Protein AF-A0A6N6JHT4-F1 (afdb_monomer_lite)

Sequence (68 aa):
MISHIALAIGLVLVVEGLVIALAPSRLEDLLRALAQIPPETRRMLGLAAITFGTILVWLAKSAFTAGA

pLDDT: mean 91.85, std 9.53, range [48.88, 98.19]

Organism: NCBI:txid2601869

Radius of gyration: 15.83 Å; chains: 1; bounding box: 32×26×44 Å

InterPro domains:
  IPR019201 Protein of unknown function DUF2065 [PF09838] (6-59)

Structure (mmCIF, N/CA/C/O backbone):
data_AF-A0A6N6JHT4-F1
#
_entry.id   AF-A0A6N6JHT4-F1
#
loop_
_atom_site.group_PDB
_atom_site.id
_atom_site.type_symbol
_atom_site.label_atom_id
_atom_site.label_alt_id
_at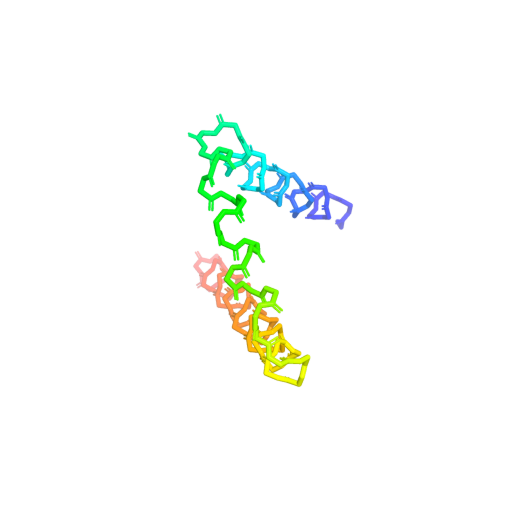om_site.label_comp_id
_atom_site.label_asym_id
_atom_site.label_entity_id
_atom_site.label_seq_id
_atom_site.pdbx_PDB_ins_code
_atom_site.Cartn_x
_atom_site.Cartn_y
_atom_site.Cartn_z
_atom_site.occupancy
_atom_site.B_iso_or_equiv
_atom_site.auth_seq_id
_atom_site.auth_comp_id
_atom_site.auth_asym_id
_atom_site.auth_atom_id
_atom_site.pdbx_PDB_model_num
ATOM 1 N N . MET A 1 1 ? 18.591 2.849 -14.357 1.00 76.81 1 MET A N 1
ATOM 2 C CA . MET A 1 1 ? 18.487 2.566 -12.902 1.00 76.81 1 MET A CA 1
ATOM 3 C C . MET A 1 1 ? 17.675 3.635 -12.181 1.00 76.81 1 MET A C 1
ATOM 5 O O . MET A 1 1 ? 16.612 3.303 -11.679 1.00 76.81 1 MET A O 1
ATOM 9 N N . ILE A 1 2 ? 18.101 4.904 -12.195 1.00 91.44 2 ILE A N 1
ATOM 10 C CA . ILE A 1 2 ? 17.379 6.018 -11.544 1.00 91.44 2 ILE A CA 1
ATOM 11 C C . ILE A 1 2 ? 15.932 6.168 -12.055 1.00 91.44 2 ILE A C 1
ATOM 13 O O . ILE A 1 2 ? 15.020 6.383 -11.264 1.00 91.44 2 ILE A O 1
ATOM 17 N N . SER A 1 3 ? 15.699 5.962 -13.356 1.00 92.31 3 SER A N 1
ATOM 18 C CA . SER A 1 3 ? 14.365 6.007 -13.975 1.00 92.31 3 SER A CA 1
ATOM 19 C C . SER A 1 3 ? 13.350 5.042 -13.348 1.00 92.31 3 SER A C 1
ATOM 21 O O . SER A 1 3 ? 12.208 5.424 -13.118 1.00 92.31 3 SER A O 1
ATOM 23 N N . HIS A 1 4 ? 13.752 3.808 -13.031 1.00 89.25 4 HIS A N 1
ATOM 24 C CA . HIS A 1 4 ? 12.856 2.821 -12.417 1.00 89.25 4 HIS A CA 1
ATOM 25 C C . HIS A 1 4 ? 12.514 3.173 -10.970 1.00 89.25 4 HIS A C 1
ATOM 27 O O . HIS A 1 4 ? 11.390 2.940 -10.540 1.00 89.25 4 HIS A O 1
ATOM 33 N N . ILE A 1 5 ? 13.460 3.767 -10.235 1.00 92.62 5 ILE A N 1
ATOM 34 C CA . ILE A 1 5 ? 13.225 4.239 -8.866 1.00 92.62 5 ILE A CA 1
ATOM 35 C C . ILE A 1 5 ? 12.218 5.392 -8.888 1.00 92.62 5 ILE A C 1
ATOM 37 O O . ILE A 1 5 ? 11.238 5.359 -8.149 1.00 92.62 5 ILE A O 1
ATOM 41 N N . ALA A 1 6 ? 12.413 6.370 -9.779 1.00 95.88 6 ALA A N 1
ATOM 42 C CA . ALA A 1 6 ? 11.480 7.482 -9.947 1.00 95.88 6 ALA A CA 1
ATOM 43 C C . ALA A 1 6 ? 10.072 6.999 -10.337 1.00 95.88 6 ALA A C 1
ATOM 45 O O . ALA A 1 6 ? 9.087 7.474 -9.778 1.00 95.88 6 ALA A O 1
ATOM 46 N N . LEU A 1 7 ? 9.973 6.014 -11.240 1.00 94.44 7 LEU A N 1
ATOM 47 C CA . LEU A 1 7 ? 8.699 5.405 -11.624 1.00 94.44 7 LEU A CA 1
ATOM 48 C C . LEU A 1 7 ? 8.016 4.704 -10.441 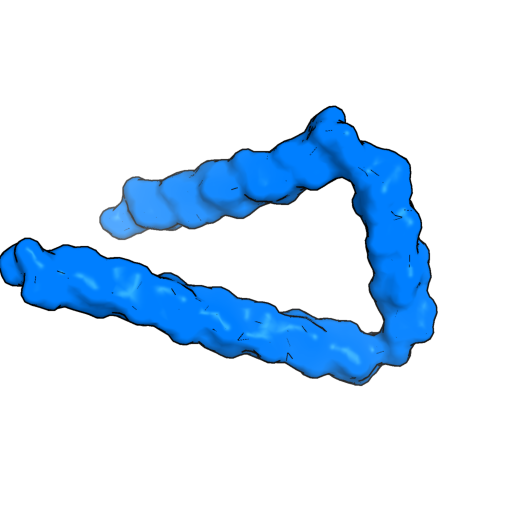1.00 94.44 7 LEU A C 1
ATOM 50 O O . LEU A 1 7 ? 6.829 4.919 -10.216 1.00 94.44 7 LEU A O 1
ATOM 54 N N . ALA A 1 8 ? 8.754 3.889 -9.681 1.00 92.94 8 ALA A N 1
ATOM 55 C CA . ALA A 1 8 ? 8.209 3.180 -8.526 1.00 92.94 8 ALA A CA 1
ATOM 56 C C . ALA A 1 8 ? 7.667 4.156 -7.471 1.00 92.94 8 ALA A C 1
ATOM 58 O O . ALA A 1 8 ? 6.538 3.997 -7.015 1.00 92.94 8 ALA A O 1
ATOM 59 N N . ILE A 1 9 ? 8.432 5.204 -7.148 1.00 96.25 9 ILE A N 1
ATOM 60 C CA . ILE A 1 9 ? 8.000 6.256 -6.218 1.00 96.25 9 ILE A CA 1
ATOM 61 C C . ILE A 1 9 ? 6.770 6.990 -6.768 1.00 96.25 9 ILE A C 1
ATOM 63 O O . ILE A 1 9 ? 5.797 7.179 -6.042 1.00 96.25 9 ILE A O 1
ATOM 67 N N . GLY A 1 10 ? 6.778 7.366 -8.050 1.00 97.19 10 GLY A N 1
ATOM 68 C CA . GLY A 1 10 ? 5.654 8.055 -8.685 1.00 97.19 10 GLY A CA 1
ATOM 69 C C . GLY A 1 10 ? 4.359 7.243 -8.637 1.00 97.19 10 GLY A C 1
ATOM 70 O O . GLY A 1 10 ? 3.312 7.785 -8.297 1.00 97.19 10 GLY A O 1
ATOM 71 N N . LEU A 1 11 ? 4.429 5.936 -8.906 1.00 95.69 11 LEU A N 1
ATOM 72 C CA . LEU A 1 11 ? 3.268 5.046 -8.824 1.00 95.69 11 LEU A CA 1
ATOM 73 C C . LEU A 1 11 ? 2.732 4.922 -7.393 1.00 95.69 11 LEU A C 1
ATOM 75 O O . LEU A 1 11 ? 1.518 4.979 -7.210 1.00 95.69 11 LEU A O 1
ATOM 79 N N . VAL A 1 12 ? 3.609 4.803 -6.389 1.00 95.56 12 VAL A N 1
ATOM 80 C CA . VAL A 1 12 ? 3.199 4.786 -4.973 1.00 95.56 12 VAL A CA 1
ATOM 81 C C . VAL A 1 12 ? 2.468 6.079 -4.614 1.00 95.56 12 VAL A C 1
ATOM 83 O O . VAL A 1 12 ? 1.358 6.017 -4.094 1.00 95.56 12 VAL A O 1
ATOM 86 N N . LEU A 1 13 ? 3.023 7.241 -4.977 1.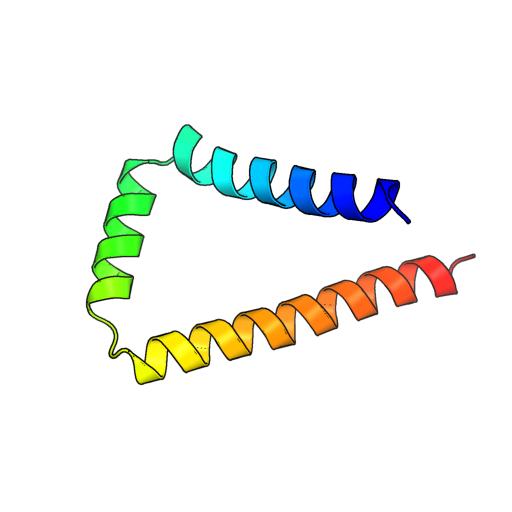00 96.75 13 LEU A N 1
ATOM 87 C CA . LEU A 1 13 ? 2.396 8.539 -4.706 1.00 96.75 13 LEU A CA 1
ATOM 88 C C . LEU A 1 13 ? 1.037 8.696 -5.396 1.00 96.75 13 LEU A C 1
ATOM 90 O O . LEU A 1 13 ? 0.108 9.231 -4.795 1.00 96.75 13 LEU A O 1
ATOM 94 N N . VAL A 1 14 ? 0.901 8.228 -6.641 1.00 97.44 14 VAL A N 1
ATOM 95 C CA . VAL A 1 14 ? -0.383 8.251 -7.355 1.00 97.44 14 VAL A CA 1
ATOM 96 C C . VAL A 1 14 ? -1.408 7.379 -6.634 1.00 97.44 14 VAL A C 1
ATOM 98 O O . VAL A 1 14 ? -2.512 7.845 -6.362 1.00 97.44 14 VAL A O 1
ATOM 101 N N . VAL A 1 15 ? -1.061 6.136 -6.295 1.00 94.94 15 VAL A N 1
ATOM 102 C CA . VAL A 1 15 ? -2.002 5.204 -5.655 1.00 94.94 15 VAL A CA 1
ATOM 103 C C . VAL A 1 15 ? -2.392 5.676 -4.251 1.00 94.94 15 VAL A C 1
ATOM 105 O O . VAL A 1 15 ? -3.581 5.711 -3.937 1.00 94.94 15 VAL A O 1
ATOM 108 N N . GLU A 1 16 ? -1.434 6.092 -3.422 1.00 94.44 16 GLU A N 1
ATOM 109 C CA . GLU A 1 16 ? -1.717 6.603 -2.073 1.00 94.44 16 GLU A CA 1
ATOM 110 C C . GLU A 1 16 ? -2.489 7.929 -2.112 1.00 94.44 16 GLU A C 1
ATOM 112 O O . GLU A 1 16 ? -3.476 8.105 -1.392 1.00 94.44 16 GLU A O 1
ATOM 117 N N . GLY A 1 17 ? -2.098 8.843 -3.004 1.00 95.06 17 GLY A N 1
ATOM 118 C CA . GLY A 1 17 ? -2.769 10.125 -3.191 1.00 95.06 17 GLY A CA 1
ATOM 119 C C . GLY A 1 17 ? -4.215 9.975 -3.660 1.00 95.06 17 GLY A C 1
ATOM 120 O O . GLY A 1 17 ? -5.076 10.727 -3.209 1.00 95.06 17 GLY A O 1
ATOM 121 N N . LEU A 1 18 ? -4.516 8.977 -4.498 1.00 95.44 18 LEU A N 1
ATOM 122 C CA . LEU A 1 18 ? -5.885 8.685 -4.932 1.00 95.44 18 LEU A CA 1
ATOM 123 C C . LEU A 1 18 ? -6.786 8.284 -3.764 1.00 95.44 18 LEU A C 1
ATOM 125 O O . LEU A 1 18 ? -7.925 8.742 -3.699 1.00 95.44 18 LEU A O 1
ATOM 129 N N . VAL A 1 19 ? -6.288 7.471 -2.828 1.00 94.06 19 VAL A N 1
ATOM 130 C CA . VAL A 1 19 ? -7.062 7.078 -1.639 1.00 94.06 19 VAL A CA 1
ATOM 131 C C . VAL A 1 19 ? -7.415 8.310 -0.805 1.00 94.06 19 VAL A C 1
ATOM 133 O O . VAL A 1 19 ? -8.574 8.483 -0.423 1.00 94.06 19 VAL A O 1
ATOM 136 N N . ILE A 1 20 ? -6.441 9.196 -0.583 1.00 93.44 20 ILE A N 1
ATOM 137 C CA . ILE A 1 20 ? -6.627 10.432 0.189 1.00 93.44 20 ILE A CA 1
ATOM 138 C C . ILE A 1 20 ? -7.567 11.405 -0.539 1.00 93.44 20 ILE A C 1
ATOM 140 O O . ILE A 1 20 ? -8.447 11.990 0.088 1.00 93.44 20 ILE A O 1
ATOM 144 N N . ALA A 1 21 ? -7.404 11.576 -1.852 1.00 96.19 21 ALA A N 1
ATOM 145 C CA . ALA A 1 21 ? -8.164 12.543 -2.640 1.00 96.19 21 ALA A CA 1
ATOM 146 C C . ALA A 1 21 ? -9.619 12.114 -2.880 1.00 96.19 21 ALA A C 1
ATOM 148 O O . ALA A 1 21 ? -10.515 12.956 -2.862 1.00 96.19 21 ALA A O 1
ATOM 149 N N . LEU A 1 22 ? -9.864 10.821 -3.122 1.00 94.62 22 LEU A N 1
ATOM 150 C CA . LEU A 1 22 ? -11.184 10.316 -3.511 1.00 94.62 22 LEU A CA 1
ATOM 151 C C . LEU A 1 22 ? -12.023 9.830 -2.326 1.00 94.62 22 LEU A C 1
ATOM 153 O O . LEU A 1 22 ? -13.250 9.880 -2.395 1.00 94.62 22 LEU A O 1
ATOM 157 N N . ALA A 1 23 ? -11.395 9.328 -1.259 1.00 93.81 23 ALA A N 1
ATOM 158 C CA . ALA A 1 23 ? -12.114 8.707 -0.148 1.00 93.81 23 ALA A CA 1
ATOM 159 C C . ALA A 1 23 ? -11.439 8.938 1.222 1.00 93.81 23 ALA A C 1
ATOM 161 O O . ALA A 1 23 ? -11.161 7.970 1.939 1.00 93.81 23 ALA A O 1
ATOM 162 N N . PRO A 1 24 ? -11.225 10.203 1.640 1.00 91.12 24 PRO A N 1
ATOM 163 C CA . PRO A 1 24 ? -10.511 10.523 2.880 1.00 91.12 24 PRO A CA 1
ATOM 164 C C . PRO A 1 24 ? -11.172 9.922 4.133 1.00 91.12 24 PRO A C 1
ATOM 166 O O . PRO A 1 24 ? -10.484 9.376 4.989 1.00 91.12 24 PRO A O 1
ATOM 169 N N . SER A 1 25 ? -12.507 9.919 4.222 1.00 91.88 25 SER A N 1
ATOM 170 C CA . SER A 1 25 ? -13.223 9.323 5.363 1.00 91.88 25 SER A CA 1
ATOM 171 C C . SER A 1 25 ? -13.071 7.801 5.442 1.00 91.88 25 SER A C 1
ATOM 173 O O . SER A 1 25 ? -12.960 7.238 6.527 1.00 91.88 25 SER A O 1
ATOM 175 N N . ARG A 1 26 ? -12.995 7.118 4.292 1.00 91.44 26 ARG A N 1
ATOM 176 C CA . ARG A 1 26 ? -12.775 5.664 4.247 1.00 91.44 26 ARG A CA 1
ATOM 177 C C . ARG A 1 26 ? -11.374 5.293 4.710 1.00 91.44 26 ARG A C 1
ATOM 179 O O . ARG A 1 26 ? -11.202 4.231 5.304 1.00 91.44 26 ARG A O 1
ATOM 186 N N . LEU A 1 27 ? -10.390 6.154 4.449 1.00 93.44 27 LEU A N 1
ATOM 187 C CA . LEU A 1 27 ? -9.036 5.979 4.961 1.00 93.44 27 LEU A CA 1
ATOM 188 C C . LEU A 1 27 ? -9.021 6.031 6.494 1.00 93.44 27 LEU A C 1
ATOM 190 O O . LEU A 1 27 ? -8.414 5.165 7.117 1.00 93.44 27 LEU A O 1
ATOM 194 N N . GLU A 1 28 ? -9.725 6.985 7.107 1.00 93.94 28 GLU A N 1
ATOM 195 C CA . GLU A 1 28 ? -9.833 7.063 8.570 1.00 93.94 28 GLU A CA 1
ATOM 196 C C . GLU A 1 28 ? -10.456 5.800 9.180 1.00 93.94 28 GLU A C 1
ATOM 198 O O . GLU A 1 28 ? -9.920 5.259 10.151 1.00 93.94 28 GLU A O 1
ATOM 203 N N . ASP A 1 29 ? -11.544 5.294 8.595 1.00 95.06 29 ASP A N 1
ATOM 204 C CA . ASP A 1 29 ? -12.202 4.066 9.057 1.00 95.06 29 ASP A CA 1
ATOM 205 C C . ASP A 1 29 ? -11.273 2.845 8.955 1.00 95.06 29 ASP A C 1
ATOM 207 O O . ASP A 1 29 ? -11.168 2.050 9.895 1.00 95.06 29 ASP A O 1
ATOM 211 N N . LEU A 1 30 ? -10.537 2.723 7.844 1.00 92.94 30 LEU A N 1
ATOM 212 C CA . LEU A 1 30 ? -9.520 1.685 7.641 1.00 92.94 30 LEU A CA 1
ATOM 213 C C . LEU A 1 30 ? -8.407 1.768 8.686 1.00 92.94 30 LEU A C 1
ATOM 215 O O . LEU A 1 30 ? -8.033 0.751 9.270 1.00 92.94 30 LEU A O 1
ATOM 219 N N . LEU A 1 31 ? -7.895 2.969 8.955 1.00 93.94 31 LEU A N 1
ATOM 220 C CA . LEU A 1 31 ? -6.847 3.178 9.952 1.00 93.94 31 LEU A CA 1
ATOM 221 C C . LEU A 1 31 ? -7.333 2.825 11.361 1.00 93.94 31 LEU A C 1
ATOM 223 O O . LEU A 1 31 ? -6.599 2.179 12.113 1.00 93.94 31 LEU A O 1
ATOM 227 N N . ARG A 1 32 ? -8.577 3.175 11.710 1.00 96.50 32 ARG A N 1
ATOM 228 C CA . ARG A 1 32 ? -9.189 2.775 12.986 1.00 96.50 32 ARG A CA 1
ATOM 229 C C . ARG A 1 32 ? -9.314 1.260 13.092 1.00 96.50 32 ARG A C 1
ATOM 231 O O . ARG A 1 32 ? -8.952 0.709 14.128 1.00 96.50 32 ARG A O 1
ATOM 238 N N . ALA A 1 33 ? -9.762 0.587 12.034 1.00 95.00 33 ALA A N 1
ATOM 239 C CA . ALA A 1 33 ? -9.853 -0.870 12.003 1.00 95.00 33 ALA A CA 1
ATOM 240 C C . ALA A 1 33 ? -8.472 -1.5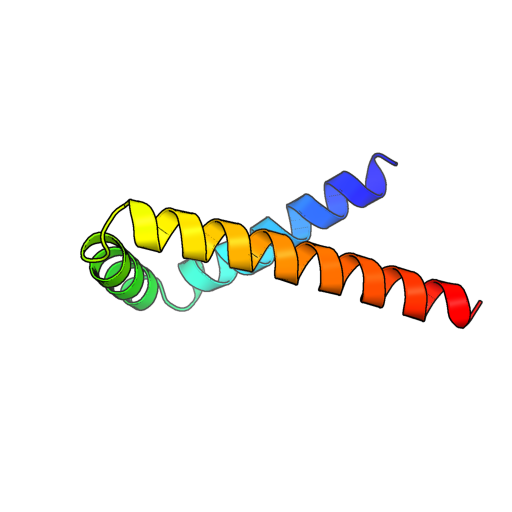31 12.150 1.00 95.00 33 ALA A C 1
ATOM 242 O O . ALA A 1 33 ? -8.303 -2.426 12.977 1.00 95.00 33 ALA A O 1
ATOM 243 N N . LEU A 1 34 ? -7.460 -1.044 11.424 1.00 94.06 34 LEU A N 1
ATOM 244 C CA . LEU A 1 34 ? -6.080 -1.528 11.533 1.00 94.06 34 LEU A CA 1
ATOM 245 C C . LEU A 1 34 ? -5.501 -1.306 12.936 1.00 94.06 34 LEU A C 1
ATOM 247 O O . LEU A 1 34 ? -4.765 -2.157 13.433 1.00 94.06 34 LEU A O 1
ATOM 251 N N . ALA A 1 35 ? -5.840 -0.198 13.597 1.00 95.44 35 ALA A N 1
ATOM 252 C CA . ALA A 1 35 ? -5.376 0.093 14.952 1.00 95.44 35 ALA A CA 1
ATOM 253 C C . ALA A 1 35 ? -5.902 -0.904 16.000 1.00 95.44 35 ALA A C 1
ATOM 255 O O . ALA A 1 35 ? -5.209 -1.144 16.989 1.00 95.44 35 ALA A O 1
ATOM 256 N N . GLN A 1 36 ? -7.069 -1.520 15.771 1.00 96.94 36 GLN A N 1
ATOM 257 C CA . GLN A 1 36 ? -7.618 -2.566 16.647 1.00 96.94 36 GLN A CA 1
ATOM 258 C C . GLN A 1 36 ? -6.907 -3.920 16.486 1.00 96.94 36 GLN A C 1
ATOM 260 O O . GLN A 1 36 ? -7.059 -4.804 17.327 1.00 96.94 36 GLN A O 1
ATOM 265 N N . ILE A 1 37 ? -6.120 -4.106 15.422 1.00 95.94 37 ILE A N 1
ATOM 266 C CA . ILE A 1 37 ? -5.403 -5.359 15.177 1.00 95.94 37 ILE A CA 1
ATOM 267 C C . ILE A 1 37 ? -4.149 -5.428 16.077 1.00 95.94 37 ILE A C 1
ATOM 269 O O . ILE A 1 37 ? -3.368 -4.463 16.130 1.00 95.94 37 ILE A O 1
ATOM 273 N N . PRO A 1 38 ? -3.879 -6.572 16.739 1.00 96.12 38 PRO A N 1
ATOM 274 C CA . PRO A 1 38 ? -2.652 -6.776 17.503 1.00 96.12 38 PRO A CA 1
ATOM 275 C C . PRO A 1 38 ? -1.390 -6.491 16.669 1.00 96.12 38 PRO A C 1
ATOM 277 O O . PRO A 1 38 ? -1.367 -6.759 15.464 1.00 96.12 38 PRO A O 1
ATOM 280 N N . PRO A 1 39 ? -0.317 -5.960 17.280 1.00 94.50 39 PRO A N 1
ATOM 281 C CA . PRO A 1 39 ? 0.890 -5.566 16.552 1.00 94.50 39 PRO A CA 1
ATOM 282 C C . PRO A 1 39 ? 1.539 -6.732 15.797 1.00 94.50 39 PRO A C 1
ATOM 284 O O . PRO A 1 39 ? 2.037 -6.532 14.693 1.00 94.50 39 PRO A O 1
ATOM 287 N N . GLU A 1 40 ? 1.485 -7.947 16.344 1.00 96.25 40 GLU A N 1
ATOM 288 C CA . GLU A 1 40 ? 2.034 -9.141 15.694 1.00 96.25 40 GLU A CA 1
ATOM 289 C C . GLU A 1 40 ? 1.286 -9.489 14.401 1.00 96.25 40 GLU A C 1
ATOM 291 O O . GLU A 1 40 ? 1.890 -9.650 13.341 1.00 96.25 40 GLU A O 1
ATOM 296 N N . THR A 1 41 ? -0.047 -9.485 14.441 1.00 96.06 41 THR A N 1
ATOM 297 C CA . THR A 1 41 ? -0.875 -9.712 13.251 1.00 96.06 41 THR A CA 1
ATOM 298 C C . THR A 1 41 ? -0.663 -8.617 12.206 1.00 96.06 41 THR A C 1
ATOM 300 O O . THR A 1 41 ? -0.567 -8.918 11.017 1.00 96.06 41 THR A O 1
ATOM 303 N N . ARG A 1 42 ? -0.510 -7.350 12.622 1.00 95.62 42 ARG A N 1
ATOM 304 C CA . ARG A 1 42 ? -0.166 -6.251 11.699 1.00 95.62 42 ARG A CA 1
ATOM 305 C C . ARG A 1 42 ? 1.184 -6.460 11.015 1.00 95.62 42 ARG A C 1
ATOM 307 O O . ARG A 1 42 ? 1.294 -6.211 9.816 1.00 95.62 42 ARG A O 1
ATOM 314 N N . ARG A 1 43 ? 2.196 -6.941 11.743 1.00 95.75 43 ARG A N 1
ATOM 315 C CA . ARG A 1 43 ? 3.505 -7.284 11.160 1.00 95.75 43 ARG A CA 1
ATOM 316 C C . ARG A 1 43 ? 3.371 -8.399 10.134 1.00 95.75 43 ARG A C 1
ATOM 318 O O . ARG A 1 43 ? 3.900 -8.266 9.036 1.00 95.75 43 ARG A O 1
ATOM 325 N N . MET A 1 44 ? 2.619 -9.448 10.455 1.00 97.81 44 MET A N 1
ATOM 326 C CA . MET A 1 44 ? 2.394 -10.566 9.540 1.00 97.81 44 MET A CA 1
ATOM 327 C C . MET A 1 44 ? 1.652 -10.139 8.264 1.00 97.81 44 MET A C 1
ATOM 329 O O . MET A 1 44 ? 2.036 -10.561 7.176 1.00 97.81 44 MET A O 1
ATOM 333 N N . LEU A 1 45 ? 0.661 -9.245 8.368 1.00 96.19 45 LEU A N 1
ATOM 334 C CA . LEU A 1 45 ? 0.006 -8.641 7.199 1.00 96.19 45 LEU A CA 1
ATOM 335 C C . LEU A 1 45 ? 0.996 -7.851 6.333 1.00 96.19 45 LEU A C 1
ATOM 337 O O . LEU A 1 45 ? 0.992 -7.996 5.112 1.00 96.19 45 LEU A O 1
ATOM 341 N N . GLY A 1 46 ? 1.870 -7.055 6.957 1.00 95.88 46 GLY A N 1
ATOM 342 C CA . GLY A 1 46 ? 2.923 -6.325 6.249 1.00 95.88 46 GLY A CA 1
ATOM 343 C C . GLY A 1 46 ? 3.901 -7.256 5.530 1.00 95.88 46 GLY A C 1
ATOM 344 O O . GLY A 1 46 ? 4.199 -7.047 4.356 1.00 95.88 46 GLY A O 1
ATOM 345 N N . LEU A 1 47 ? 4.348 -8.323 6.196 1.00 98.06 47 LEU A N 1
ATOM 346 C CA . LEU A 1 47 ? 5.220 -9.333 5.593 1.00 98.06 47 LEU A CA 1
ATOM 347 C C . LEU A 1 47 ? 4.541 -10.023 4.405 1.00 98.06 47 LEU A C 1
ATOM 349 O O . LEU A 1 47 ? 5.146 -10.130 3.342 1.00 98.06 47 LEU A O 1
ATOM 353 N N . ALA A 1 48 ? 3.271 -10.411 4.547 1.00 97.81 48 ALA A N 1
ATOM 354 C CA . ALA A 1 48 ? 2.502 -11.005 3.458 1.00 97.81 48 ALA A CA 1
ATOM 355 C C . ALA A 1 48 ? 2.368 -10.049 2.259 1.00 97.81 48 ALA A C 1
ATOM 357 O O . ALA A 1 48 ? 2.566 -10.469 1.117 1.00 97.81 48 ALA A O 1
ATOM 358 N N . ALA A 1 49 ? 2.100 -8.762 2.506 1.00 96.62 49 ALA A N 1
ATOM 359 C CA . ALA A 1 49 ? 2.026 -7.745 1.460 1.00 96.62 49 ALA A CA 1
ATOM 360 C C . ALA A 1 49 ? 3.370 -7.563 0.734 1.00 96.62 49 ALA A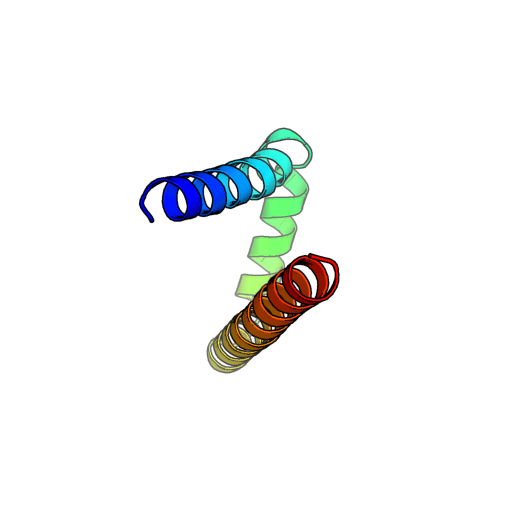 C 1
ATOM 362 O O . ALA A 1 49 ? 3.394 -7.506 -0.495 1.00 96.62 49 ALA A O 1
ATOM 363 N N . ILE A 1 50 ? 4.491 -7.541 1.467 1.00 97.31 50 ILE A N 1
ATOM 364 C CA . ILE A 1 50 ? 5.842 -7.460 0.887 1.00 97.31 50 ILE A CA 1
ATOM 365 C C . ILE A 1 50 ? 6.133 -8.688 0.022 1.00 97.31 50 ILE A C 1
ATOM 367 O O . ILE A 1 50 ? 6.584 -8.544 -1.119 1.00 97.31 50 ILE A O 1
ATOM 371 N N . THR A 1 51 ? 5.866 -9.892 0.533 1.00 98.19 51 THR A N 1
ATOM 372 C CA . THR A 1 51 ? 6.084 -11.140 -0.208 1.00 98.19 51 THR A CA 1
ATOM 373 C C . THR A 1 51 ? 5.261 -11.156 -1.491 1.00 98.19 51 THR A C 1
ATOM 375 O O . THR A 1 51 ? 5.807 -11.390 -2.570 1.00 98.19 51 THR A O 1
ATOM 378 N N . PHE A 1 52 ? 3.968 -10.848 -1.400 1.00 97.88 52 PHE A N 1
ATOM 379 C CA . PHE A 1 52 ? 3.082 -10.856 -2.558 1.00 97.88 52 PHE A CA 1
ATOM 380 C C . PHE A 1 52 ? 3.455 -9.773 -3.576 1.00 97.88 52 PHE A C 1
ATOM 382 O O . PHE A 1 52 ? 3.573 -10.064 -4.765 1.00 97.88 52 PHE A O 1
ATOM 389 N N . GLY A 1 53 ? 3.733 -8.549 -3.118 1.00 94.94 53 GLY A N 1
ATOM 390 C CA . GLY A 1 53 ? 4.195 -7.457 -3.975 1.00 94.94 53 GLY A CA 1
ATOM 391 C C . GLY A 1 53 ? 5.491 -7.801 -4.711 1.00 94.94 53 GLY A C 1
ATOM 392 O O . GLY A 1 53 ? 5.606 -7.557 -5.911 1.00 94.94 53 GLY A O 1
ATOM 393 N N . THR A 1 54 ? 6.437 -8.453 -4.033 1.00 95.94 54 THR A N 1
ATOM 394 C CA . THR A 1 54 ? 7.691 -8.916 -4.648 1.00 95.94 54 THR A CA 1
ATOM 395 C C . THR A 1 54 ? 7.436 -9.960 -5.737 1.00 95.94 54 THR A C 1
ATOM 397 O O . THR A 1 54 ? 8.000 -9.855 -6.827 1.00 95.94 54 THR A O 1
ATOM 400 N N . ILE A 1 55 ? 6.555 -10.934 -5.477 1.00 97.19 55 ILE A N 1
ATOM 401 C CA . ILE A 1 55 ? 6.163 -11.952 -6.465 1.00 97.19 55 ILE A CA 1
ATOM 402 C C . ILE A 1 55 ? 5.507 -11.294 -7.682 1.00 97.19 55 ILE A C 1
ATOM 404 O O . ILE A 1 55 ? 5.869 -11.620 -8.810 1.00 97.19 55 ILE A O 1
ATOM 408 N N . LEU A 1 56 ? 4.595 -10.340 -7.479 1.00 94.69 56 LEU A N 1
ATOM 409 C CA . LEU A 1 56 ? 3.942 -9.624 -8.576 1.00 94.69 56 LEU A CA 1
ATOM 410 C C . LEU A 1 56 ? 4.936 -8.834 -9.430 1.00 94.69 56 LEU A C 1
ATOM 412 O O . LEU A 1 56 ? 4.882 -8.925 -10.655 1.00 94.69 56 LEU A O 1
ATOM 416 N N . VAL A 1 57 ? 5.863 -8.097 -8.812 1.00 93.19 57 VAL A N 1
ATOM 417 C CA . VAL A 1 57 ? 6.909 -7.360 -9.543 1.00 93.19 57 VAL A CA 1
ATOM 418 C C . VAL A 1 57 ? 7.792 -8.323 -10.334 1.00 93.19 57 VAL A C 1
ATOM 420 O O . VAL A 1 57 ? 8.105 -8.055 -11.497 1.00 93.19 57 VAL A O 1
ATOM 423 N N . TRP A 1 58 ? 8.168 -9.457 -9.736 1.00 93.50 58 TRP A N 1
ATOM 424 C CA . TRP A 1 58 ? 8.944 -10.486 -10.420 1.00 93.50 58 TRP A CA 1
ATOM 425 C C . TRP A 1 58 ? 8.185 -11.067 -11.616 1.00 93.50 58 TRP A C 1
ATOM 427 O O . TRP A 1 58 ? 8.741 -11.108 -12.710 1.00 93.50 58 TRP A O 1
ATOM 437 N N . LEU A 1 59 ? 6.915 -11.445 -11.449 1.00 94.12 59 LEU A N 1
ATOM 438 C CA . LEU A 1 59 ? 6.080 -11.975 -12.530 1.00 94.12 59 LEU A CA 1
ATOM 439 C C . LEU A 1 59 ? 5.863 -10.952 -13.646 1.00 94.12 59 LEU A C 1
ATOM 441 O O . LEU A 1 59 ? 6.026 -11.294 -14.812 1.00 94.12 59 LEU A O 1
ATOM 445 N N . ALA A 1 60 ? 5.545 -9.701 -13.308 1.00 90.06 60 ALA A N 1
ATOM 446 C CA . ALA A 1 60 ? 5.344 -8.635 -14.286 1.00 90.06 60 ALA A CA 1
ATOM 447 C C . ALA A 1 60 ? 6.616 -8.383 -15.102 1.00 90.06 60 ALA A C 1
ATOM 449 O O . ALA A 1 60 ? 6.559 -8.291 -16.328 1.00 90.06 60 ALA A O 1
ATOM 450 N N . LYS A 1 61 ? 7.775 -8.338 -14.432 1.00 88.94 61 LYS A N 1
ATOM 451 C CA . LYS A 1 61 ? 9.072 -8.209 -15.098 1.00 88.94 61 LYS A CA 1
ATOM 452 C C . LYS A 1 61 ? 9.352 -9.415 -15.993 1.00 88.94 61 LYS A C 1
ATOM 454 O O . LYS A 1 61 ? 9.699 -9.215 -17.150 1.00 88.94 61 LYS A O 1
ATOM 459 N N . SER A 1 62 ? 9.176 -10.632 -15.479 1.00 87.81 62 SER A N 1
ATOM 460 C CA . SER A 1 62 ? 9.422 -11.881 -16.210 1.00 87.81 62 SER A CA 1
ATOM 461 C C . SER A 1 62 ? 8.524 -12.021 -17.442 1.00 87.81 62 SER A C 1
ATOM 463 O O . SER A 1 62 ? 9.022 -12.356 -18.513 1.00 87.81 62 SER A O 1
ATOM 465 N N . ALA A 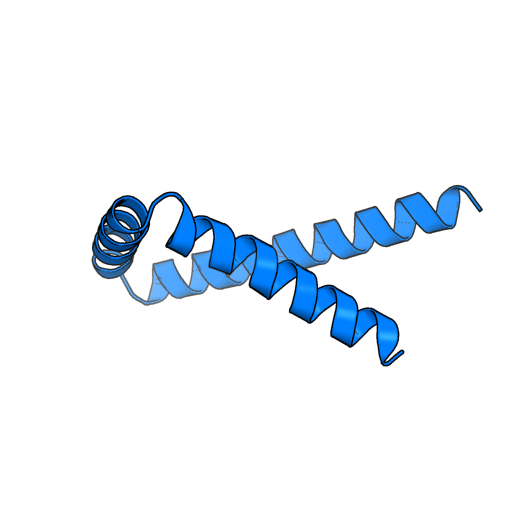1 63 ? 7.231 -11.710 -17.320 1.00 85.62 63 ALA A N 1
ATOM 466 C CA . ALA A 1 63 ? 6.269 -11.755 -18.420 1.00 85.62 63 ALA A CA 1
ATOM 467 C C . ALA A 1 63 ? 6.613 -10.749 -19.527 1.00 85.62 63 ALA A C 1
ATOM 469 O O . ALA A 1 63 ? 6.568 -11.096 -20.704 1.00 85.62 63 ALA A O 1
ATOM 470 N N . PHE A 1 64 ? 7.021 -9.529 -19.161 1.00 73.25 64 PHE A N 1
ATOM 471 C CA . PHE A 1 64 ? 7.453 -8.525 -20.137 1.00 73.25 64 PHE A CA 1
ATOM 472 C C . PHE A 1 64 ? 8.800 -8.854 -20.788 1.00 73.25 64 PHE A C 1
ATOM 474 O O . PHE A 1 64 ? 9.007 -8.506 -21.944 1.00 73.25 64 PHE A O 1
ATOM 481 N N . THR A 1 65 ? 9.714 -9.527 -20.082 1.00 67.56 65 THR A N 1
ATOM 482 C CA . THR A 1 65 ? 10.999 -9.957 -20.663 1.00 67.56 65 THR A CA 1
ATOM 483 C C . THR A 1 65 ? 10.902 -11.230 -21.497 1.00 67.56 65 THR A C 1
ATOM 485 O O . THR A 1 65 ? 11.756 -11.444 -22.342 1.00 67.56 65 THR A O 1
ATOM 488 N N . ALA A 1 66 ? 9.899 -12.082 -21.270 1.00 60.16 66 ALA A N 1
ATOM 489 C CA . ALA A 1 66 ? 9.698 -13.311 -22.040 1.00 60.16 66 ALA A CA 1
ATOM 490 C C . ALA A 1 66 ? 9.034 -13.068 -23.410 1.00 60.16 66 ALA A C 1
ATOM 492 O O . ALA A 1 66 ? 9.038 -13.958 -24.255 1.00 60.16 66 ALA A O 1
ATOM 493 N N . GLY A 1 67 ? 8.448 -11.883 -23.617 1.00 55.81 67 GLY A N 1
ATOM 494 C CA . GLY A 1 67 ? 7.837 -11.461 -24.880 1.00 55.81 67 GLY A CA 1
ATOM 495 C C . GLY A 1 67 ? 8.733 -10.601 -25.781 1.00 55.81 67 GLY A C 1
ATOM 496 O O . GLY A 1 67 ? 8.216 -10.058 -26.756 1.00 55.81 67 GLY A O 1
ATOM 497 N N . ALA A 1 68 ? 10.020 -10.436 -25.448 1.00 48.88 68 ALA A N 1
ATOM 498 C CA . ALA A 1 68 ? 10.994 -9.610 -26.170 1.00 48.88 68 ALA A CA 1
ATOM 499 C C . ALA A 1 68 ? 12.144 -10.446 -26.743 1.00 48.88 68 ALA A C 1
ATOM 501 O O . ALA A 1 68 ? 12.572 -11.403 -26.059 1.00 48.88 68 ALA A O 1
#

Secondary structure (DSSP, 8-state):
-HHHHHHHHHHHHHHHHHHHHH-HHHHHHHHHHHHTS-HHHHHHHHHHHHHHHHHHHHHHHHHHHHT-

Foldseek 3Di:
DVVVVVVVVVVVCVVVVCCCVPPVPVVVVVVVVLVPDDPVVNVVVVVVCVVVVVVVVVVVVVVVVVVD